Protein AF-A0A920GJN2-F1 (afdb_monomer)

Structure (mmCIF, N/CA/C/O backbone):
data_AF-A0A9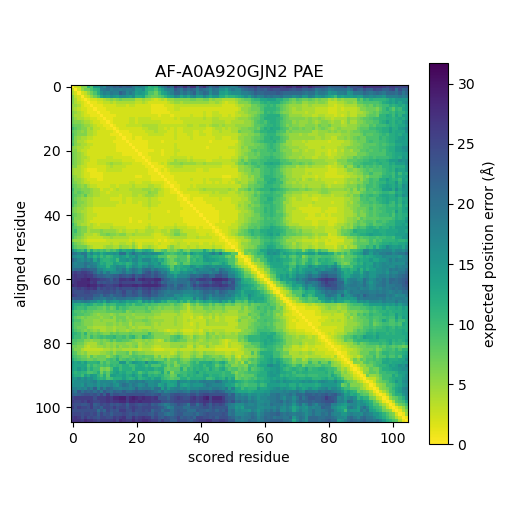20GJN2-F1
#
_entry.id   AF-A0A920GJN2-F1
#
loop_
_atom_site.group_PDB
_atom_site.id
_atom_site.type_symbol
_atom_site.label_atom_id
_atom_site.label_alt_id
_atom_site.label_comp_id
_atom_site.label_asym_id
_atom_site.label_entity_id
_atom_site.label_seq_id
_atom_site.pdbx_PDB_ins_code
_atom_site.Cartn_x
_atom_site.Cartn_y
_atom_site.Cartn_z
_atom_site.occupancy
_atom_site.B_iso_or_equiv
_atom_site.auth_seq_id
_atom_site.auth_comp_id
_atom_site.auth_asym_id
_atom_site.auth_atom_id
_atom_site.pdbx_PDB_model_num
ATOM 1 N N . MET A 1 1 ? -7.650 -14.915 13.366 1.00 55.44 1 MET A N 1
ATOM 2 C CA . MET A 1 1 ? -6.519 -13.969 13.487 1.00 55.44 1 MET A CA 1
ATOM 3 C C . MET A 1 1 ? -6.645 -13.343 14.862 1.00 55.44 1 MET A C 1
ATOM 5 O O . MET A 1 1 ? -7.757 -12.950 15.183 1.00 55.44 1 MET A O 1
ATOM 9 N N . GLY A 1 2 ? -5.599 -13.369 15.691 1.00 60.16 2 GLY A N 1
ATOM 10 C CA . GLY A 1 2 ? -5.637 -12.686 16.991 1.00 60.16 2 GLY A CA 1
ATOM 11 C C . GLY A 1 2 ? -5.668 -11.173 16.783 1.00 60.16 2 GLY A C 1
ATOM 12 O O . GLY A 1 2 ? -5.030 -10.694 15.845 1.00 60.16 2 GLY A O 1
ATOM 13 N N . ASP A 1 3 ? -6.415 -10.448 17.615 1.00 69.25 3 ASP A N 1
ATOM 14 C CA . ASP A 1 3 ? -6.665 -9.008 17.431 1.00 69.25 3 ASP A CA 1
ATOM 15 C C . ASP A 1 3 ? -5.386 -8.146 17.483 1.00 69.25 3 ASP A C 1
ATOM 17 O O . ASP A 1 3 ? -5.353 -7.061 16.900 1.00 69.25 3 ASP A O 1
ATOM 21 N N . ASP A 1 4 ? -4.305 -8.665 18.076 1.00 82.75 4 ASP A N 1
ATOM 22 C CA . ASP A 1 4 ? -3.041 -7.945 18.277 1.00 82.75 4 ASP A CA 1
ATOM 23 C C . ASP A 1 4 ? -1.988 -8.146 17.174 1.00 82.75 4 ASP A C 1
ATOM 25 O O . ASP A 1 4 ? -0.938 -7.502 17.198 1.00 82.75 4 ASP A O 1
ATOM 29 N N . ILE A 1 5 ? -2.220 -9.027 16.192 1.00 87.75 5 ILE A N 1
ATOM 30 C CA . ILE A 1 5 ? -1.215 -9.321 15.156 1.00 87.75 5 ILE A CA 1
ATOM 31 C C . ILE A 1 5 ? -1.557 -8.550 13.873 1.00 87.75 5 ILE A C 1
ATOM 33 O O . ILE A 1 5 ? -2.534 -8.894 13.199 1.00 87.75 5 ILE A O 1
ATOM 37 N N . PRO A 1 6 ? -0.767 -7.530 13.478 1.00 88.38 6 PRO A N 1
ATOM 38 C CA . PRO A 1 6 ? -1.045 -6.769 12.270 1.00 88.38 6 PRO A CA 1
ATOM 39 C C . PRO A 1 6 ? -0.808 -7.627 11.026 1.00 88.38 6 PRO A C 1
ATOM 41 O O . PRO A 1 6 ? 0.291 -8.119 10.778 1.00 88.38 6 PRO A O 1
ATOM 44 N N . VAL A 1 7 ? -1.853 -7.772 10.213 1.00 91.38 7 VAL A N 1
ATOM 45 C CA . VAL A 1 7 ? -1.797 -8.499 8.942 1.00 91.38 7 VAL A CA 1
ATOM 46 C C . VAL A 1 7 ? -1.708 -7.512 7.785 1.00 91.38 7 VAL A C 1
ATOM 48 O O . VAL A 1 7 ? -2.472 -6.544 7.725 1.00 91.38 7 VAL A O 1
ATOM 51 N N . ILE A 1 8 ? -0.786 -7.783 6.858 1.00 91.56 8 ILE A N 1
ATOM 52 C CA . ILE A 1 8 ? -0.622 -7.046 5.603 1.00 91.56 8 ILE A CA 1
ATOM 53 C C . ILE A 1 8 ? -1.071 -7.947 4.454 1.00 91.56 8 ILE A C 1
ATOM 55 O O . ILE A 1 8 ? -0.472 -8.999 4.232 1.00 91.56 8 ILE A O 1
ATOM 59 N N . LEU A 1 9 ? -2.093 -7.531 3.709 1.00 90.88 9 LEU A N 1
ATOM 60 C CA . LEU A 1 9 ? -2.542 -8.237 2.508 1.00 90.88 9 LEU A CA 1
ATOM 61 C C . LEU A 1 9 ? -1.849 -7.657 1.279 1.00 90.88 9 LEU A C 1
ATOM 63 O O . LEU A 1 9 ? -1.898 -6.452 1.061 1.00 90.88 9 LEU A O 1
ATOM 67 N N . PHE A 1 10 ? -1.222 -8.497 0.462 1.00 90.06 10 PHE A N 1
ATOM 68 C CA . PHE A 1 10 ? -0.614 -8.081 -0.801 1.00 90.06 10 PHE A CA 1
ATOM 69 C C . PHE A 1 10 ? -1.119 -8.967 -1.933 1.00 90.06 10 PHE A C 1
ATOM 71 O O . PHE A 1 10 ? -0.842 -10.164 -1.957 1.00 90.06 10 PHE A O 1
ATOM 78 N N . ALA A 1 11 ? -1.843 -8.362 -2.871 1.00 88.06 11 ALA A N 1
ATOM 79 C CA . ALA A 1 11 ? -2.363 -9.027 -4.055 1.00 88.06 11 ALA A CA 1
ATOM 80 C C . ALA A 1 11 ? -1.868 -8.279 -5.298 1.00 88.06 11 ALA A C 1
ATOM 82 O O . ALA A 1 11 ? -2.324 -7.180 -5.612 1.00 88.06 11 ALA A O 1
ATOM 83 N N . LYS A 1 12 ? -0.882 -8.863 -5.982 1.00 85.81 12 LYS A N 1
ATOM 84 C CA . LYS A 1 12 ? -0.249 -8.259 -7.157 1.00 85.81 12 LYS A CA 1
ATOM 85 C C . LYS A 1 12 ? -1.242 -8.153 -8.320 1.00 85.81 12 LYS A C 1
ATOM 87 O O . LYS A 1 12 ? -1.857 -9.143 -8.692 1.00 85.81 12 LYS A O 1
ATOM 92 N N . GLY A 1 13 ? -1.331 -6.977 -8.930 1.00 85.69 13 GLY A N 1
ATOM 93 C CA . GLY A 1 13 ? -2.216 -6.659 -10.050 1.00 85.69 13 GLY A CA 1
ATOM 94 C C . GLY A 1 13 ? -3.654 -6.339 -9.636 1.00 85.69 13 GLY A C 1
ATOM 95 O O . GLY A 1 13 ? -4.455 -5.972 -10.490 1.00 85.69 13 GLY A O 1
ATOM 96 N N . CYS A 1 14 ? -3.989 -6.424 -8.346 1.00 89.56 14 CYS A N 1
ATOM 97 C CA . CYS A 1 14 ? -5.361 -6.302 -7.848 1.00 89.56 14 CYS A CA 1
ATOM 98 C C . CYS A 1 14 ? -5.720 -4.874 -7.408 1.00 89.56 14 CYS A C 1
ATOM 100 O O . CYS A 1 14 ? -6.475 -4.686 -6.454 1.00 89.56 14 CYS A O 1
ATOM 102 N N . TRP A 1 15 ? -5.188 -3.849 -8.081 1.00 89.06 15 TRP A N 1
ATOM 103 C CA . TRP A 1 15 ? -5.430 -2.447 -7.716 1.00 89.06 15 TRP A CA 1
ATOM 104 C C . TRP A 1 15 ? -6.919 -2.068 -7.773 1.00 89.06 15 TRP A C 1
ATOM 106 O O . TRP A 1 15 ? -7.388 -1.281 -6.958 1.00 89.06 15 TRP A O 1
ATOM 116 N N . TYR A 1 16 ? -7.677 -2.671 -8.690 1.00 91.56 16 TYR A N 1
ATOM 117 C CA . TYR A 1 16 ? -9.118 -2.453 -8.848 1.00 91.56 16 TYR A CA 1
ATOM 118 C C . TYR A 1 16 ? -9.928 -2.927 -7.632 1.00 91.56 16 TYR A C 1
ATOM 120 O O . TYR A 1 16 ? -11.000 -2.396 -7.371 1.00 91.56 16 TYR A O 1
ATOM 128 N N . ALA A 1 17 ? -9.401 -3.887 -6.866 1.00 92.69 17 ALA A N 1
ATOM 129 C CA . ALA A 1 17 ? -10.038 -4.439 -5.675 1.00 92.69 17 ALA A CA 1
ATOM 130 C C . ALA A 1 17 ? -9.558 -3.765 -4.376 1.00 92.69 17 ALA A C 1
ATOM 132 O O . ALA A 1 17 ? -9.915 -4.212 -3.289 1.00 92.69 17 ALA A O 1
ATOM 133 N N . LEU A 1 18 ? -8.733 -2.707 -4.445 1.00 92.12 18 LEU A N 1
ATOM 134 C CA . LEU A 1 18 ? -8.208 -2.027 -3.248 1.00 92.12 18 LEU A CA 1
ATOM 135 C C . LEU A 1 18 ? -9.315 -1.499 -2.336 1.00 92.12 18 LEU A C 1
ATOM 137 O O . LEU A 1 18 ? -9.147 -1.522 -1.119 1.00 92.12 18 LEU A O 1
ATOM 141 N N . HIS A 1 19 ? -10.431 -1.062 -2.917 1.00 92.94 19 HIS A N 1
ATOM 142 C CA . HIS A 1 19 ? -11.592 -0.618 -2.158 1.00 92.94 19 HIS A CA 1
ATOM 143 C C . HIS A 1 19 ? -12.177 -1.751 -1.305 1.00 92.94 19 HIS A C 1
ATOM 145 O O . HIS A 1 19 ? -12.288 -1.615 -0.089 1.00 92.94 19 HIS A O 1
ATOM 151 N N . ASP A 1 20 ? -12.456 -2.898 -1.922 1.00 93.56 20 ASP A N 1
ATOM 152 C CA . ASP A 1 20 ? -13.042 -4.056 -1.239 1.00 93.56 20 ASP A CA 1
ATOM 153 C C . ASP A 1 20 ? -12.060 -4.666 -0.232 1.00 93.56 20 ASP A C 1
ATOM 155 O O . ASP A 1 20 ? -12.420 -5.005 0.896 1.00 93.56 20 ASP A O 1
ATOM 159 N N . MET A 1 21 ? -10.776 -4.745 -0.596 1.00 91.75 21 MET A N 1
ATOM 160 C CA . MET A 1 21 ? -9.723 -5.224 0.300 1.00 91.75 21 MET A CA 1
ATOM 161 C C . MET A 1 21 ? -9.567 -4.328 1.535 1.00 91.75 21 MET A C 1
ATOM 163 O O . MET A 1 21 ? -9.276 -4.842 2.619 1.00 91.75 21 MET A O 1
ATOM 167 N N . ALA A 1 22 ? -9.785 -3.015 1.411 1.00 91.69 22 ALA A N 1
ATOM 168 C CA . ALA A 1 22 ? -9.703 -2.082 2.536 1.00 91.69 22 ALA A CA 1
ATOM 169 C C . ALA A 1 22 ? -10.827 -2.272 3.565 1.00 91.69 22 ALA A C 1
ATOM 171 O O . ALA A 1 22 ? -10.657 -1.877 4.716 1.00 91.69 22 ALA A O 1
ATOM 172 N N . GLN A 1 23 ? -11.938 -2.907 3.184 1.00 91.56 23 GLN A N 1
ATOM 173 C CA . GLN A 1 23 ? -13.037 -3.246 4.095 1.00 91.56 23 GLN A CA 1
ATOM 174 C C . GLN A 1 23 ? -12.771 -4.529 4.904 1.00 91.56 23 GLN A C 1
ATOM 176 O O . GLN A 1 23 ? -13.525 -4.864 5.818 1.00 91.56 23 GLN A O 1
ATOM 181 N N . SER A 1 24 ? -11.708 -5.271 4.581 1.00 90.38 24 SER A N 1
ATOM 182 C CA . SER A 1 24 ? -11.331 -6.480 5.312 1.00 90.38 24 SER A CA 1
ATOM 183 C C . SER A 1 24 ? -10.677 -6.163 6.668 1.00 90.38 24 SER A C 1
ATOM 185 O O . SER A 1 24 ? -10.319 -5.028 6.969 1.00 90.38 24 SER A O 1
ATOM 187 N N . LYS A 1 25 ? -10.466 -7.188 7.505 1.00 89.19 25 LYS A N 1
ATOM 188 C CA . LYS A 1 25 ? -9.876 -7.045 8.855 1.00 89.19 25 LYS A CA 1
ATOM 189 C C . LYS A 1 25 ? -8.354 -6.817 8.866 1.00 89.19 25 LYS A C 1
ATOM 191 O O . LYS A 1 25 ? -7.715 -6.982 9.905 1.00 89.19 25 LYS A O 1
ATOM 196 N N . VAL A 1 26 ? -7.750 -6.490 7.726 1.00 91.25 26 VAL A N 1
ATOM 197 C CA . VAL A 1 26 ? -6.298 -6.292 7.616 1.00 91.25 26 VAL A CA 1
ATOM 198 C C . VAL A 1 26 ? -5.889 -4.901 8.084 1.00 91.25 26 VAL A C 1
ATOM 200 O O . VAL A 1 26 ? -6.679 -3.961 8.062 1.00 91.25 26 VAL A O 1
ATOM 203 N N . LYS A 1 27 ? -4.642 -4.768 8.540 1.00 91.19 27 LYS A N 1
ATOM 204 C CA . LYS A 1 27 ? -4.103 -3.499 9.056 1.00 91.19 27 LYS A CA 1
ATOM 205 C C . LYS A 1 27 ? -3.343 -2.706 7.994 1.00 91.19 27 LYS A C 1
ATOM 207 O O . LYS A 1 27 ? -3.140 -1.505 8.166 1.00 91.19 27 LYS A O 1
ATOM 212 N N . ALA A 1 28 ? -2.916 -3.363 6.915 1.00 91.81 28 ALA A N 1
ATOM 213 C CA . ALA A 1 28 ? -2.306 -2.700 5.773 1.00 91.81 28 ALA A CA 1
ATOM 214 C C . ALA A 1 28 ? -2.535 -3.462 4.462 1.00 91.81 28 ALA A C 1
ATOM 216 O O . ALA A 1 28 ? -2.716 -4.683 4.451 1.00 91.81 28 ALA A O 1
ATOM 217 N N . LEU A 1 29 ? -2.445 -2.731 3.353 1.00 92.31 29 LEU A N 1
ATOM 218 C CA . LEU A 1 29 ? -2.494 -3.262 1.996 1.00 92.31 29 LEU A CA 1
ATOM 219 C C . LEU A 1 29 ? -1.171 -3.007 1.283 1.00 92.31 29 LEU A C 1
ATOM 221 O O . LEU A 1 29 ? -0.666 -1.887 1.259 1.00 92.31 29 LEU A O 1
ATOM 225 N N . GLY A 1 30 ? -0.603 -4.046 0.687 1.00 90.38 30 GLY A N 1
ATOM 226 C CA . GLY A 1 30 ? 0.489 -3.919 -0.261 1.00 90.38 30 GLY A CA 1
ATOM 227 C C . GLY A 1 30 ? -0.042 -3.511 -1.630 1.00 90.38 30 GLY A C 1
ATOM 228 O O . GLY A 1 30 ? -1.027 -4.069 -2.111 1.00 90.38 30 GLY A O 1
ATOM 229 N N . VAL A 1 31 ? 0.645 -2.575 -2.269 1.00 87.62 31 VAL A N 1
ATOM 230 C CA . VAL A 1 31 ? 0.311 -2.047 -3.588 1.00 87.62 31 VAL A CA 1
ATOM 231 C C . VAL A 1 31 ? 1.499 -2.307 -4.508 1.00 87.62 31 VAL A C 1
ATOM 233 O O . VAL A 1 31 ? 2.648 -2.090 -4.121 1.00 87.62 31 VAL A O 1
ATOM 236 N N . ASP A 1 32 ? 1.240 -2.785 -5.724 1.00 84.88 32 ASP A N 1
ATOM 237 C CA . ASP A 1 32 ? 2.259 -2.941 -6.765 1.00 84.88 32 ASP A CA 1
ATOM 238 C C . ASP A 1 32 ? 2.261 -1.769 -7.764 1.00 84.88 32 ASP A C 1
ATOM 240 O O . ASP A 1 32 ? 1.313 -0.994 -7.858 1.00 84.88 32 ASP A O 1
ATOM 244 N N . TRP A 1 33 ? 3.343 -1.657 -8.535 1.00 80.00 33 TRP A N 1
ATOM 245 C CA . TRP A 1 33 ? 3.691 -0.473 -9.325 1.00 80.00 33 TRP A CA 1
ATOM 246 C C . TRP A 1 33 ? 2.705 -0.112 -10.437 1.00 80.00 33 TRP A C 1
ATOM 248 O O . TRP A 1 33 ? 2.862 0.930 -11.068 1.00 80.00 33 TRP A O 1
ATOM 258 N N . THR A 1 34 ? 1.715 -0.961 -10.706 1.00 83.69 34 THR A N 1
ATOM 259 C CA . THR A 1 34 ? 0.625 -0.648 -11.635 1.00 83.69 34 THR A CA 1
ATOM 260 C C . THR A 1 34 ? -0.351 0.393 -11.075 1.00 83.69 34 THR A C 1
ATOM 262 O O . THR A 1 34 ? -1.128 0.966 -11.835 1.00 83.69 34 THR A O 1
ATOM 265 N N . CYS A 1 35 ? -0.290 0.693 -9.773 1.00 84.56 35 CYS A N 1
ATOM 266 C CA . CYS A 1 35 ? -1.096 1.717 -9.116 1.00 84.56 35 CYS A CA 1
ATOM 267 C C . CYS A 1 35 ? -0.203 2.830 -8.551 1.00 84.56 35 CYS A C 1
ATOM 269 O O . CYS A 1 35 ? 0.844 2.565 -7.969 1.00 84.56 35 CYS A O 1
ATOM 271 N N . THR A 1 36 ? -0.601 4.096 -8.688 1.00 85.69 36 THR A N 1
ATOM 272 C CA . THR A 1 36 ? 0.117 5.197 -8.028 1.00 85.69 36 THR A CA 1
ATOM 273 C C . THR A 1 36 ? -0.232 5.246 -6.541 1.00 85.69 36 THR A C 1
ATOM 275 O O . THR A 1 36 ? -1.335 4.876 -6.136 1.00 85.69 36 THR A O 1
ATOM 278 N N . ALA A 1 37 ? 0.677 5.769 -5.716 1.00 85.12 37 ALA A N 1
ATOM 279 C CA . ALA A 1 37 ? 0.441 5.955 -4.283 1.00 85.12 37 ALA A CA 1
ATOM 280 C C . ALA A 1 37 ? -0.809 6.811 -4.002 1.00 85.12 37 ALA A C 1
ATOM 282 O O . ALA A 1 37 ? -1.619 6.485 -3.132 1.00 85.12 37 ALA A O 1
ATOM 283 N N . ARG A 1 38 ? -1.021 7.856 -4.814 1.00 87.88 38 ARG A N 1
ATOM 284 C CA . ARG A 1 38 ? -2.221 8.700 -4.765 1.00 87.88 38 ARG A CA 1
ATOM 285 C C . ARG A 1 38 ? -3.496 7.908 -5.061 1.00 87.88 38 ARG A C 1
ATOM 287 O O . ARG A 1 38 ? -4.475 8.049 -4.333 1.00 87.88 38 ARG A O 1
ATOM 294 N N . ASN A 1 39 ? -3.494 7.073 -6.102 1.00 89.25 39 ASN A N 1
ATOM 295 C CA . ASN A 1 39 ? -4.664 6.264 -6.450 1.00 89.25 39 ASN A CA 1
ATOM 296 C C . ASN A 1 39 ? -4.947 5.213 -5.375 1.00 89.25 39 ASN A C 1
ATOM 298 O O . A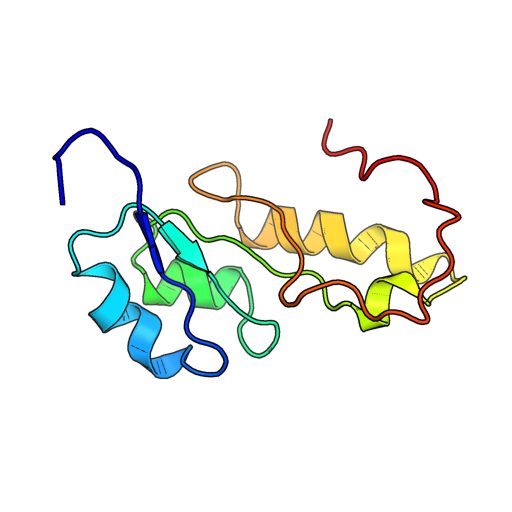SN A 1 39 ? -6.101 5.029 -5.004 1.00 89.25 39 ASN A O 1
ATOM 302 N N . ALA A 1 40 ? -3.915 4.581 -4.815 1.00 89.06 40 ALA A N 1
ATOM 303 C CA . ALA A 1 40 ? -4.082 3.655 -3.701 1.00 89.06 40 ALA A CA 1
ATOM 304 C C . ALA A 1 40 ? -4.701 4.341 -2.475 1.00 89.06 40 ALA A C 1
ATOM 306 O O . ALA A 1 40 ? -5.626 3.807 -1.862 1.00 89.06 40 ALA A O 1
ATOM 307 N N . ARG A 1 41 ? -4.257 5.560 -2.151 1.00 89.44 41 ARG A N 1
ATOM 308 C CA . ARG A 1 41 ? -4.852 6.364 -1.077 1.00 89.44 41 ARG A CA 1
ATOM 309 C C . ARG A 1 41 ? -6.324 6.674 -1.350 1.00 89.44 41 ARG A C 1
ATOM 311 O O . ARG A 1 41 ? -7.147 6.538 -0.449 1.00 89.44 41 ARG A O 1
ATOM 318 N N . TYR A 1 42 ? -6.646 7.061 -2.582 1.00 91.38 42 TYR A N 1
ATOM 319 C CA . TYR A 1 42 ? -8.014 7.356 -3.000 1.00 91.38 42 TYR A CA 1
ATOM 320 C C . TYR A 1 42 ? -8.922 6.121 -2.894 1.00 91.38 42 TYR A C 1
ATOM 322 O O . TYR A 1 42 ? -9.958 6.174 -2.236 1.00 91.38 42 TYR A O 1
ATOM 330 N N . LEU A 1 43 ? -8.501 4.988 -3.463 1.00 91.44 43 LEU A N 1
ATOM 331 C CA . LEU A 1 43 ? -9.282 3.746 -3.497 1.00 91.44 43 LEU A CA 1
ATOM 332 C C . LEU A 1 43 ? -9.517 3.151 -2.102 1.00 91.44 43 LEU A C 1
ATOM 334 O O . LEU A 1 43 ? -10.556 2.544 -1.858 1.00 91.44 43 LEU A O 1
ATOM 338 N N . THR A 1 44 ? -8.580 3.363 -1.176 1.00 90.31 44 THR A N 1
ATOM 339 C CA . THR A 1 44 ? -8.681 2.890 0.213 1.00 90.31 44 THR A CA 1
ATOM 340 C C . THR A 1 44 ? -9.361 3.885 1.163 1.00 90.31 44 THR A C 1
ATOM 342 O O . THR A 1 44 ? -9.409 3.646 2.371 1.00 90.31 44 THR A O 1
ATOM 345 N N . GLY A 1 45 ? -9.859 5.022 0.660 1.00 88.12 45 GLY A N 1
ATOM 346 C CA . GLY A 1 45 ? -10.521 6.046 1.480 1.00 88.12 45 GLY A CA 1
ATOM 347 C C . GLY A 1 45 ? -9.590 6.772 2.458 1.00 88.12 45 GLY A C 1
ATOM 348 O O . GLY A 1 45 ? -10.046 7.412 3.402 1.00 88.12 45 GLY A O 1
ATOM 349 N N . GLY A 1 46 ? -8.275 6.665 2.272 1.00 85.25 46 GLY A N 1
ATOM 350 C CA . GLY A 1 46 ? -7.275 7.400 3.044 1.00 85.25 46 GLY A CA 1
ATOM 351 C C . GLY A 1 46 ? -6.943 6.869 4.443 1.00 85.25 46 GLY A C 1
ATOM 352 O O . GLY A 1 46 ? -5.923 7.263 5.007 1.00 85.25 46 GLY A O 1
ATOM 353 N N . GLN A 1 47 ? -7.752 5.961 4.988 1.00 84.56 47 GLN A N 1
ATOM 354 C CA . GLN A 1 47 ? -7.610 5.460 6.362 1.00 84.56 47 GLN A CA 1
ATOM 355 C C . GLN A 1 47 ? -6.738 4.198 6.464 1.00 84.56 47 GLN A C 1
ATOM 357 O O . GLN A 1 47 ? -6.188 3.907 7.522 1.00 84.56 47 GLN A O 1
ATOM 362 N N . MET A 1 48 ? -6.581 3.452 5.366 1.00 89.38 48 MET A N 1
ATOM 363 C CA . MET A 1 48 ? -5.792 2.220 5.343 1.00 89.38 48 MET A CA 1
ATOM 364 C C . MET A 1 48 ? -4.295 2.505 5.173 1.00 89.38 48 MET A C 1
ATOM 366 O O . MET A 1 48 ? -3.889 3.333 4.348 1.00 89.38 48 MET A O 1
ATOM 370 N N . THR A 1 49 ? -3.457 1.765 5.904 1.00 89.38 49 THR A N 1
ATOM 371 C CA . THR A 1 49 ? -2.004 1.810 5.701 1.00 89.38 49 THR A CA 1
ATOM 372 C C . THR A 1 49 ? -1.641 1.139 4.382 1.00 89.38 49 THR A C 1
ATOM 374 O O . THR A 1 49 ? -1.964 -0.026 4.166 1.00 89.38 49 THR A O 1
ATOM 377 N N . CYS A 1 50 ? -0.948 1.855 3.498 1.00 84.25 50 CYS A N 1
ATOM 378 C CA . CYS A 1 50 ? -0.515 1.324 2.204 1.00 84.25 50 CYS A CA 1
ATOM 379 C C . CYS A 1 50 ? 0.997 1.052 2.195 1.00 84.25 50 CYS A C 1
ATOM 381 O O . CYS A 1 50 ? 1.787 1.874 2.659 1.00 84.25 50 CYS A O 1
ATOM 383 N N . LYS A 1 51 ? 1.413 -0.093 1.651 1.00 82.38 51 LYS A N 1
ATOM 384 C CA . LYS A 1 51 ? 2.813 -0.521 1.525 1.00 82.38 51 LYS A CA 1
ATOM 385 C C . LYS A 1 51 ? 3.217 -0.589 0.047 1.00 82.38 51 LYS A C 1
ATOM 387 O O . LYS A 1 51 ? 2.589 -1.323 -0.705 1.00 82.38 51 LYS A O 1
ATOM 392 N N . GLY A 1 52 ? 4.273 0.114 -0.361 1.00 67.50 52 GLY A N 1
ATOM 393 C CA . GLY A 1 52 ? 4.745 0.220 -1.761 1.00 67.50 52 GLY A CA 1
ATOM 394 C C . GLY A 1 52 ? 5.043 1.688 -2.135 1.00 67.50 52 GLY A C 1
ATOM 395 O O . GLY A 1 52 ? 4.968 2.520 -1.247 1.00 67.50 52 GLY A O 1
ATOM 396 N N . ILE A 1 53 ? 5.435 2.089 -3.356 1.00 63.06 53 ILE A N 1
ATOM 397 C CA . ILE A 1 53 ? 5.890 1.254 -4.472 1.00 63.06 53 ILE A CA 1
ATOM 398 C C . ILE A 1 53 ? 7.043 1.883 -5.263 1.00 63.06 53 ILE A C 1
ATOM 400 O O . ILE A 1 53 ? 6.860 2.727 -6.138 1.00 63.06 53 ILE A O 1
ATOM 404 N N . LEU A 1 54 ? 8.245 1.385 -4.992 1.00 59.19 54 LEU A N 1
ATOM 405 C CA . LEU A 1 54 ? 9.402 1.516 -5.877 1.00 59.19 54 LEU A CA 1
ATOM 406 C C . LEU A 1 54 ? 9.516 0.245 -6.729 1.00 59.19 54 LEU A C 1
ATOM 408 O O . LEU A 1 54 ? 9.347 -0.869 -6.214 1.00 59.19 54 LEU A O 1
ATOM 412 N N . THR A 1 55 ? 9.767 0.381 -8.035 1.00 59.91 55 THR A N 1
ATOM 413 C CA . THR A 1 55 ? 9.957 -0.799 -8.890 1.00 59.91 55 THR A CA 1
ATOM 414 C C . THR A 1 55 ? 11.362 -1.372 -8.684 1.00 59.91 55 THR A C 1
ATOM 416 O O . THR A 1 55 ? 12.317 -0.611 -8.542 1.00 59.91 55 THR A O 1
ATOM 419 N N . PRO A 1 56 ? 11.553 -2.702 -8.716 1.00 54.12 56 PRO A N 1
ATOM 420 C CA . PRO A 1 56 ? 12.895 -3.290 -8.663 1.00 54.12 56 PRO A CA 1
ATOM 421 C C . PRO A 1 56 ? 13.781 -2.887 -9.848 1.00 54.12 56 PRO A C 1
ATOM 423 O O . PRO A 1 56 ? 14.996 -2.956 -9.762 1.00 54.12 56 PRO A O 1
ATOM 426 N N . GLN A 1 57 ? 13.185 -2.466 -10.967 1.00 53.25 57 GLN A N 1
ATOM 427 C CA . GLN A 1 57 ? 13.920 -1.953 -12.126 1.00 53.25 57 GLN A CA 1
ATOM 428 C C . GLN A 1 57 ? 14.447 -0.525 -11.897 1.00 53.25 57 GLN A C 1
ATOM 430 O O . GLN A 1 57 ? 15.337 -0.072 -12.612 1.00 53.25 57 GLN A O 1
ATOM 435 N N . ASP A 1 58 ? 13.954 0.183 -10.874 1.00 54.12 58 ASP A N 1
ATOM 436 C CA . ASP A 1 58 ? 14.461 1.509 -10.513 1.00 54.12 58 ASP A CA 1
ATOM 437 C C . ASP A 1 58 ? 15.803 1.449 -9.775 1.00 54.12 58 ASP A C 1
ATOM 439 O O . ASP A 1 58 ? 16.556 2.426 -9.804 1.00 54.12 58 ASP A O 1
ATOM 443 N N . SER A 1 59 ? 16.151 0.311 -9.161 1.00 52.09 59 SER A N 1
ATOM 444 C CA . SER A 1 59 ? 17.437 0.155 -8.471 1.00 52.09 59 SER A CA 1
ATOM 445 C C . SER A 1 59 ? 18.627 0.008 -9.425 1.00 52.09 59 SER A C 1
ATOM 447 O O . SER A 1 59 ? 19.763 0.151 -8.986 1.00 52.09 59 SER A O 1
ATOM 449 N N . SER A 1 60 ? 18.400 -0.250 -10.720 1.00 44.91 60 SER A N 1
ATOM 450 C CA . SER A 1 60 ? 19.468 -0.387 -11.725 1.00 44.91 60 SER A CA 1
ATOM 451 C C . SER A 1 60 ? 19.828 0.913 -12.454 1.00 44.91 60 SER A C 1
ATOM 453 O O . SER A 1 60 ? 20.649 0.896 -13.369 1.00 44.91 60 SER A O 1
ATOM 455 N N . VAL A 1 61 ? 19.247 2.058 -12.088 1.00 42.22 61 VAL A N 1
ATOM 456 C CA . VAL A 1 61 ? 19.461 3.300 -12.841 1.00 42.22 61 VAL A CA 1
ATOM 457 C C . VAL A 1 61 ? 20.580 4.135 -12.212 1.00 42.22 61 VAL A C 1
ATOM 459 O O . VAL A 1 61 ? 20.347 4.935 -11.307 1.00 42.22 61 VAL A O 1
ATOM 462 N N . GLN A 1 62 ? 21.795 3.992 -12.753 1.00 41.69 62 GLN A N 1
ATOM 463 C CA . GLN A 1 62 ? 22.979 4.839 -12.516 1.00 41.69 62 GLN A CA 1
ATOM 464 C C . GLN A 1 62 ? 22.803 6.310 -12.977 1.00 41.69 62 GLN A C 1
ATOM 466 O O . GLN A 1 62 ? 23.730 6.912 -13.510 1.00 41.69 62 GLN A O 1
ATOM 471 N N . LEU A 1 63 ? 21.631 6.934 -12.814 1.00 40.06 63 LEU A N 1
ATOM 472 C CA . LEU A 1 63 ? 21.393 8.300 -13.299 1.00 40.06 63 LEU A CA 1
ATOM 473 C C . LEU A 1 63 ? 20.920 9.244 -12.186 1.00 40.06 63 LEU A C 1
ATOM 475 O O . LEU A 1 63 ? 20.095 8.854 -11.355 1.00 40.06 63 LEU A O 1
ATOM 479 N N . 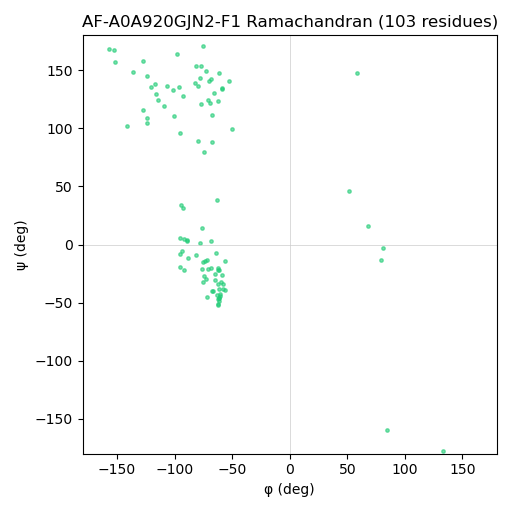PRO A 1 64 ? 21.324 10.531 -12.226 1.00 47.34 64 PRO A N 1
ATOM 480 C CA . PRO A 1 64 ? 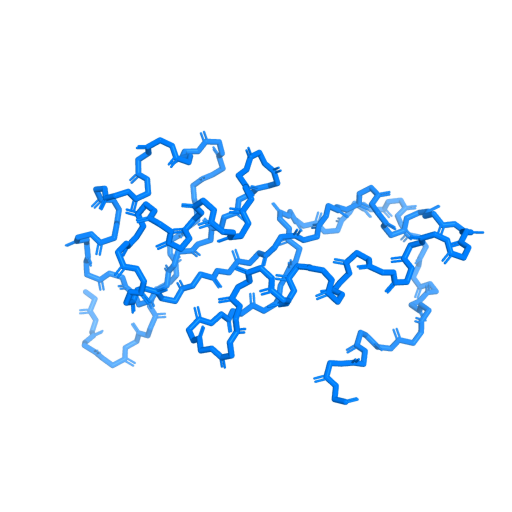20.839 11.569 -11.308 1.00 47.34 64 PRO A CA 1
ATOM 481 C C . PRO A 1 64 ? 19.305 11.738 -11.307 1.00 47.34 64 PRO A C 1
ATOM 483 O O . PRO A 1 64 ? 18.761 12.318 -10.375 1.00 47.34 64 PRO A O 1
ATOM 486 N N . LYS A 1 65 ? 18.595 11.172 -12.298 1.00 48.06 65 LYS A N 1
ATOM 487 C CA . LYS A 1 65 ? 17.124 11.140 -12.401 1.00 48.06 65 LYS A CA 1
ATOM 488 C C . LYS A 1 65 ? 16.429 10.208 -11.391 1.00 48.06 65 LYS A C 1
A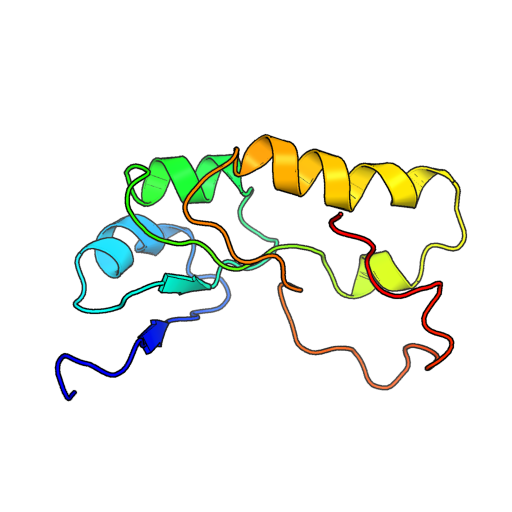TOM 490 O O . LYS A 1 65 ? 15.244 10.393 -11.133 1.00 48.06 65 LYS A O 1
ATOM 495 N N . SER A 1 66 ? 17.127 9.217 -10.823 1.00 51.72 66 SER A N 1
ATOM 496 C CA . SER A 1 66 ? 16.532 8.236 -9.892 1.00 51.72 66 SER A CA 1
ATOM 497 C C . SER A 1 66 ? 16.251 8.819 -8.495 1.00 51.72 66 SER A C 1
ATOM 499 O O . SER A 1 66 ? 15.291 8.421 -7.836 1.00 51.72 66 SER A O 1
ATOM 501 N N . LYS A 1 67 ? 17.014 9.840 -8.070 1.00 54.44 67 LYS A N 1
ATOM 502 C CA . LYS A 1 67 ? 16.912 10.437 -6.724 1.00 54.44 67 LYS A CA 1
ATOM 503 C C . LYS A 1 67 ? 15.527 11.003 -6.389 1.00 54.44 67 LYS A C 1
ATOM 505 O O . LYS A 1 67 ? 15.160 11.024 -5.224 1.00 54.44 67 LYS A O 1
ATOM 510 N N . ASN A 1 68 ? 14.749 11.406 -7.393 1.00 64.19 68 ASN A N 1
ATOM 511 C CA . ASN A 1 68 ? 13.451 12.050 -7.180 1.00 64.19 68 ASN A CA 1
ATOM 512 C C . ASN A 1 68 ? 12.287 11.053 -7.063 1.00 64.19 68 ASN A C 1
ATOM 514 O O . ASN A 1 68 ? 11.186 11.451 -6.695 1.00 64.19 68 ASN A O 1
ATOM 518 N N . LYS A 1 69 ? 12.488 9.765 -7.383 1.00 67.31 69 LYS A N 1
ATOM 519 C CA . LYS A 1 69 ? 11.401 8.770 -7.374 1.00 67.31 69 LYS A CA 1
ATOM 520 C C . LYS A 1 69 ? 10.935 8.389 -5.961 1.00 67.31 69 LYS A C 1
ATOM 522 O O . LYS A 1 69 ? 9.722 8.380 -5.754 1.00 67.31 69 LYS A O 1
ATOM 527 N N . PRO A 1 70 ? 11.827 8.129 -4.981 1.00 70.25 70 PRO A N 1
ATOM 528 C CA . PRO A 1 70 ? 11.409 7.866 -3.604 1.00 70.25 70 PRO A CA 1
ATOM 529 C C . PRO A 1 70 ? 10.703 9.074 -2.986 1.00 70.25 70 PRO A C 1
ATOM 531 O O . PRO A 1 70 ? 9.650 8.916 -2.379 1.00 70.25 70 PRO A O 1
ATOM 534 N N . THR A 1 71 ? 11.235 10.281 -3.202 1.00 74.56 71 THR A N 1
ATOM 535 C CA . THR A 1 71 ? 10.641 11.527 -2.702 1.00 74.56 71 THR A CA 1
ATOM 536 C C . THR A 1 71 ? 9.249 11.754 -3.284 1.00 74.56 71 THR A C 1
ATOM 538 O O . THR A 1 71 ? 8.305 11.941 -2.529 1.00 74.56 71 THR A O 1
ATOM 541 N N . ASN A 1 72 ? 9.084 11.619 -4.605 1.00 77.81 72 ASN A N 1
ATOM 542 C CA . ASN A 1 72 ? 7.779 11.749 -5.260 1.00 77.81 72 ASN A CA 1
ATOM 543 C C . ASN A 1 72 ? 6.778 10.687 -4.763 1.00 77.81 72 ASN A C 1
ATOM 545 O O . ASN A 1 72 ? 5.604 10.976 -4.559 1.00 77.81 72 ASN A O 1
ATOM 549 N N . MET A 1 73 ? 7.229 9.453 -4.517 1.00 77.00 73 MET A N 1
ATOM 550 C CA . MET A 1 73 ? 6.378 8.416 -3.929 1.00 77.00 73 MET A CA 1
ATOM 551 C C . MET A 1 73 ? 5.897 8.811 -2.525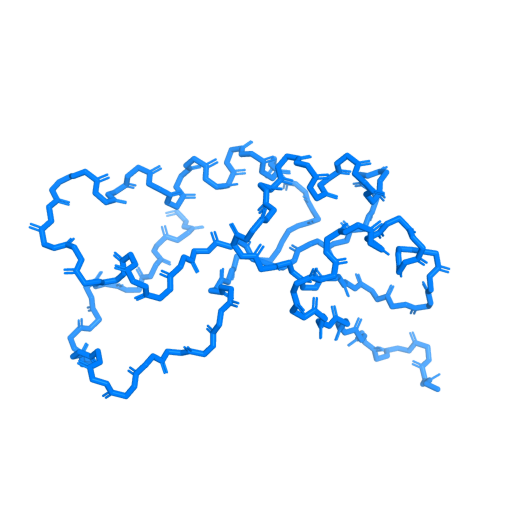 1.00 77.00 73 MET A C 1
ATOM 553 O O . MET A 1 73 ? 4.705 8.698 -2.242 1.00 77.00 73 MET A O 1
ATOM 557 N N . ILE A 1 74 ? 6.801 9.287 -1.663 1.00 80.31 74 ILE A N 1
ATOM 558 C CA . ILE A 1 74 ? 6.466 9.743 -0.305 1.00 80.31 74 ILE A CA 1
ATOM 559 C C . ILE A 1 74 ? 5.493 10.928 -0.367 1.00 80.31 74 ILE A C 1
ATOM 561 O O . ILE A 1 74 ? 4.460 10.903 0.298 1.00 80.31 74 ILE A O 1
ATOM 565 N N . GLU A 1 75 ? 5.750 11.915 -1.227 1.00 83.56 75 GLU A N 1
ATOM 566 C CA . GLU A 1 75 ? 4.849 13.054 -1.451 1.00 83.56 75 GLU A CA 1
ATOM 567 C C . GLU A 1 75 ? 3.451 12.609 -1.904 1.00 83.56 75 GLU A C 1
ATOM 569 O O . GLU A 1 75 ? 2.445 13.167 -1.467 1.00 83.56 75 GLU A O 1
ATOM 574 N N . GLN A 1 76 ? 3.361 11.576 -2.746 1.00 81.81 76 GLN A N 1
ATOM 575 C CA . GLN A 1 76 ? 2.080 11.034 -3.198 1.00 81.81 76 GLN A CA 1
ATOM 576 C C . GLN A 1 76 ? 1.335 10.234 -2.123 1.00 81.81 76 GLN A C 1
ATOM 578 O O . GLN A 1 76 ? 0.102 10.200 -2.158 1.00 81.81 76 GLN A O 1
ATOM 583 N N . PHE A 1 77 ? 2.040 9.590 -1.186 1.00 81.12 77 PHE A N 1
ATOM 584 C CA . PHE A 1 77 ? 1.405 8.959 -0.024 1.00 81.12 77 PHE A CA 1
ATOM 585 C C . PHE A 1 77 ? 0.957 9.977 1.024 1.00 81.12 77 PHE A C 1
ATOM 587 O O . PHE A 1 77 ? -0.046 9.728 1.703 1.00 81.12 77 PHE A O 1
ATOM 594 N N . GLY A 1 78 ? 1.678 11.090 1.157 1.00 81.69 78 GLY A N 1
ATOM 595 C CA . GLY A 1 78 ? 1.520 12.052 2.243 1.00 81.69 78 GLY A CA 1
ATOM 596 C C . GLY A 1 78 ? 2.300 11.645 3.498 1.00 81.69 78 GLY A C 1
ATOM 597 O O . GLY A 1 78 ? 3.244 10.862 3.444 1.00 81.69 78 GLY A O 1
ATOM 598 N N . THR A 1 79 ? 1.910 12.184 4.654 1.00 81.25 79 THR A N 1
ATOM 599 C CA . THR A 1 79 ? 2.664 12.048 5.916 1.00 81.25 79 THR A CA 1
ATOM 600 C C . THR A 1 79 ? 2.194 10.910 6.822 1.00 81.25 79 THR A C 1
ATOM 602 O O . THR A 1 79 ? 2.847 10.622 7.821 1.00 81.25 79 THR A O 1
ATOM 605 N N . THR A 1 80 ? 1.077 10.251 6.504 1.00 82.50 80 THR A N 1
ATOM 606 C CA . THR A 1 80 ? 0.429 9.266 7.384 1.00 82.50 80 THR A CA 1
ATOM 607 C C . THR A 1 80 ? 0.176 7.940 6.674 1.00 82.50 80 THR A C 1
ATOM 609 O O . THR A 1 80 ? 0.098 7.876 5.448 1.00 82.50 80 THR A O 1
ATOM 612 N N . ASN A 1 81 ? 0.023 6.860 7.446 1.00 84.94 81 ASN A N 1
ATOM 613 C CA . ASN A 1 81 ? -0.498 5.573 6.972 1.00 84.94 81 ASN A CA 1
ATOM 614 C C . ASN A 1 81 ? 0.213 5.037 5.710 1.00 84.94 81 ASN A C 1
ATOM 616 O O . ASN A 1 81 ? -0.449 4.635 4.745 1.00 84.94 81 ASN A O 1
ATOM 620 N N . TYR A 1 82 ? 1.550 5.068 5.681 1.00 86.75 82 TYR A N 1
ATOM 621 C CA . TYR A 1 82 ? 2.343 4.458 4.612 1.00 86.75 82 TYR A CA 1
ATOM 622 C C . TYR A 1 82 ? 3.541 3.677 5.160 1.00 86.75 82 TYR A C 1
ATOM 624 O O . TYR A 1 82 ? 4.115 4.023 6.189 1.00 86.75 82 TYR A O 1
ATOM 632 N N . ILE A 1 83 ? 3.919 2.616 4.449 1.00 84.75 83 ILE A N 1
ATOM 633 C CA . ILE A 1 83 ? 5.134 1.836 4.694 1.00 84.75 83 ILE A CA 1
ATOM 634 C C . ILE A 1 83 ? 5.932 1.836 3.390 1.00 84.75 83 ILE A C 1
ATOM 636 O O . ILE A 1 83 ? 5.540 1.190 2.414 1.00 84.75 83 ILE A O 1
ATOM 640 N N . ALA A 1 84 ? 7.056 2.552 3.362 1.00 79.44 84 ALA A N 1
ATOM 641 C CA . ALA A 1 84 ? 7.925 2.574 2.191 1.00 79.44 84 ALA A CA 1
ATOM 642 C C . ALA A 1 84 ? 8.479 1.167 1.914 1.00 79.44 84 ALA A C 1
ATOM 644 O O . ALA A 1 84 ? 9.081 0.530 2.781 1.00 79.44 84 ALA A O 1
ATOM 645 N N . ASN A 1 85 ? 8.246 0.658 0.705 1.00 77.94 85 ASN A N 1
ATOM 646 C CA . ASN A 1 85 ? 8.761 -0.638 0.278 1.00 77.94 85 ASN A CA 1
ATOM 647 C C . ASN A 1 85 ? 8.844 -0.733 -1.252 1.00 77.94 85 ASN A C 1
ATOM 649 O O . ASN A 1 85 ? 8.280 0.085 -1.985 1.00 77.94 85 ASN A O 1
ATOM 653 N N . LEU A 1 86 ? 9.521 -1.772 -1.728 1.00 71.19 86 LEU A N 1
ATOM 654 C CA . LEU A 1 86 ? 9.476 -2.191 -3.120 1.00 71.19 86 LEU A CA 1
ATOM 655 C C . LEU A 1 86 ? 8.126 -2.857 -3.428 1.00 71.19 86 LEU A C 1
ATOM 657 O O . LEU A 1 86 ? 7.534 -3.520 -2.576 1.00 71.19 86 LEU A O 1
ATOM 661 N N . GLY A 1 87 ? 7.660 -2.728 -4.671 1.00 58.53 87 GLY A N 1
ATOM 662 C CA . GLY A 1 87 ? 6.461 -3.429 -5.162 1.00 58.53 87 GLY A CA 1
ATOM 663 C C . GLY A 1 87 ? 6.674 -4.901 -5.526 1.00 58.53 87 GLY A C 1
ATOM 664 O O . GLY A 1 87 ? 5.754 -5.545 -6.027 1.00 58.53 87 GLY A O 1
ATOM 665 N N . HIS A 1 88 ? 7.895 -5.414 -5.345 1.00 66.81 88 HIS A N 1
ATOM 666 C CA . HIS A 1 88 ? 8.296 -6.808 -5.549 1.00 66.81 88 HIS A CA 1
ATOM 667 C C . HIS A 1 88 ? 9.480 -7.159 -4.640 1.00 66.81 88 HIS A C 1
ATOM 669 O O . HIS A 1 88 ? 10.176 -6.269 -4.154 1.00 66.81 88 HIS A O 1
ATOM 675 N N . GLY A 1 89 ? 9.790 -8.453 -4.527 1.00 63.12 89 GLY A N 1
ATOM 676 C CA . GLY A 1 89 ? 11.111 -8.898 -4.084 1.00 63.12 89 GLY A CA 1
ATOM 677 C C . GLY A 1 89 ? 12.227 -8.432 -5.027 1.00 63.12 89 GLY A C 1
ATOM 678 O O . GLY A 1 89 ? 12.021 -8.311 -6.239 1.00 63.12 89 GLY A O 1
ATOM 679 N N . ILE A 1 90 ? 13.403 -8.180 -4.456 1.00 68.38 90 ILE A N 1
ATOM 680 C CA . ILE A 1 90 ? 14.627 -7.816 -5.178 1.00 68.38 90 ILE A CA 1
ATOM 681 C C . ILE A 1 90 ? 14.970 -8.933 -6.177 1.00 68.38 90 ILE A C 1
ATOM 683 O O . ILE A 1 90 ? 14.915 -10.114 -5.840 1.00 68.38 90 ILE A O 1
ATOM 687 N N . LEU A 1 91 ? 15.299 -8.561 -7.415 1.00 69.94 91 LEU A N 1
ATOM 688 C CA . LEU A 1 91 ? 15.764 -9.503 -8.434 1.00 69.94 91 LEU A CA 1
ATOM 689 C C . LEU A 1 91 ? 17.172 -10.020 -8.081 1.00 69.94 91 LEU A C 1
ATOM 691 O O . LEU A 1 91 ? 18.014 -9.220 -7.673 1.00 69.94 91 LEU A O 1
ATOM 695 N N . PRO A 1 92 ? 17.472 -11.313 -8.304 1.00 66.31 92 PRO A N 1
ATOM 696 C CA . PRO A 1 92 ? 18.748 -11.925 -7.912 1.00 66.31 92 PRO A CA 1
ATOM 697 C C . PRO A 1 92 ? 19.975 -11.298 -8.593 1.00 66.31 92 PRO A C 1
ATOM 699 O O . PRO A 1 92 ? 21.078 -11.377 -8.066 1.00 66.31 92 PRO A O 1
ATOM 702 N N . ASN A 1 93 ? 19.783 -10.635 -9.736 1.00 65.88 93 ASN A N 1
ATOM 703 C CA . ASN A 1 93 ? 20.857 -10.022 -10.521 1.00 65.88 93 ASN A CA 1
ATOM 704 C C . ASN A 1 93 ? 21.160 -8.569 -10.115 1.00 65.88 93 ASN A C 1
ATOM 706 O O . ASN A 1 93 ? 21.973 -7.912 -10.766 1.00 65.88 93 ASN A O 1
ATOM 710 N N . ILE A 1 94 ? 20.490 -8.032 -9.089 1.00 63.53 94 ILE A N 1
ATOM 711 C CA . ILE A 1 94 ? 20.775 -6.681 -8.598 1.00 63.53 94 ILE A CA 1
ATOM 712 C C . ILE A 1 94 ? 22.056 -6.744 -7.753 1.00 63.53 94 ILE A C 1
ATOM 714 O O . ILE A 1 94 ? 22.092 -7.488 -6.771 1.00 63.53 94 ILE A O 1
ATOM 718 N N . PRO A 1 95 ? 23.114 -5.986 -8.108 1.00 59.12 95 PRO A N 1
ATOM 719 C CA . PRO A 1 95 ? 24.357 -5.996 -7.350 1.00 59.12 95 PRO A CA 1
ATOM 720 C C . PRO A 1 95 ? 24.101 -5.571 -5.899 1.00 59.12 95 PRO A C 1
ATOM 722 O O . PRO A 1 95 ? 23.440 -4.566 -5.647 1.00 59.12 95 PRO A O 1
ATOM 725 N N . LEU A 1 96 ? 24.675 -6.308 -4.941 1.00 58.94 96 LEU A N 1
ATOM 726 C CA . LEU A 1 96 ? 24.558 -6.045 -3.496 1.00 58.94 96 LEU A CA 1
ATOM 727 C C . LEU A 1 96 ? 25.270 -4.761 -3.036 1.00 58.94 96 LEU A C 1
ATOM 729 O O . LEU A 1 96 ? 25.278 -4.455 -1.844 1.00 58.94 96 LEU A O 1
ATOM 733 N N . ILE A 1 97 ? 25.853 -3.990 -3.961 1.00 51.97 97 ILE A N 1
ATOM 734 C CA . ILE A 1 97 ? 26.289 -2.621 -3.690 1.00 51.97 97 ILE A CA 1
ATOM 735 C C . ILE A 1 97 ? 25.022 -1.804 -3.459 1.00 51.97 97 ILE A C 1
ATOM 737 O O . ILE A 1 97 ? 24.430 -1.254 -4.380 1.00 51.97 97 ILE A O 1
ATOM 741 N N . MET A 1 98 ? 24.583 -1.778 -2.204 1.00 43.69 98 MET A N 1
ATOM 742 C CA . MET A 1 98 ? 23.522 -0.913 -1.724 1.00 43.69 98 MET A CA 1
ATOM 743 C C . MET A 1 98 ? 24.053 0.529 -1.799 1.00 43.69 98 MET A C 1
ATOM 745 O O . MET A 1 98 ? 24.976 0.869 -1.053 1.00 43.69 98 MET A O 1
ATOM 749 N N . PRO A 1 99 ? 23.540 1.399 -2.687 1.00 44.12 99 PRO A N 1
ATOM 750 C CA . PRO A 1 99 ? 23.978 2.787 -2.746 1.00 44.12 99 PRO A CA 1
ATOM 751 C C . PRO A 1 99 ? 23.392 3.554 -1.552 1.00 44.12 99 PRO A C 1
ATOM 753 O O . PRO A 1 99 ? 22.414 4.272 -1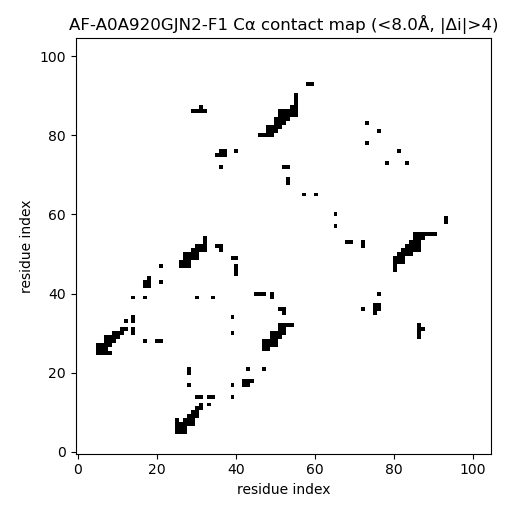.708 1.00 44.12 99 PRO A O 1
ATOM 756 N N . ARG A 1 100 ? 24.000 3.405 -0.365 1.00 43.66 100 ARG A N 1
ATOM 757 C CA . ARG A 1 100 ? 23.491 3.858 0.947 1.00 43.66 100 ARG A CA 1
ATOM 758 C C . ARG A 1 100 ? 22.116 3.247 1.305 1.00 43.66 100 ARG A C 1
ATOM 760 O O . ARG A 1 100 ? 21.308 2.967 0.421 1.00 43.66 100 ARG A O 1
ATOM 767 N N . PRO A 1 101 ? 21.817 3.003 2.595 1.00 43.03 101 PRO A N 1
ATOM 768 C CA . PRO A 1 101 ? 20.446 2.691 2.996 1.00 43.03 101 PRO A CA 1
ATOM 769 C C . PRO A 1 101 ? 19.524 3.784 2.450 1.00 43.03 101 PRO A C 1
ATOM 771 O O . PRO A 1 101 ? 19.923 4.953 2.443 1.00 43.03 101 PRO A O 1
ATOM 774 N N . LEU A 1 102 ? 18.329 3.408 1.970 1.00 44.88 102 LEU A N 1
ATOM 775 C CA . LEU A 1 102 ? 17.275 4.362 1.618 1.00 44.88 102 LEU A CA 1
ATOM 776 C C . LEU A 1 102 ? 17.116 5.292 2.826 1.00 44.88 102 LEU A C 1
ATOM 778 O O . LEU A 1 102 ? 16.569 4.903 3.855 1.00 44.88 102 LEU A O 1
ATOM 782 N N . SER A 1 103 ? 17.720 6.472 2.743 1.00 35.69 103 SER A N 1
ATOM 783 C CA . SER A 1 103 ? 17.784 7.416 3.847 1.00 35.69 103 SER A CA 1
ATOM 784 C C . SER A 1 103 ? 16.428 8.107 3.836 1.00 35.69 103 SER A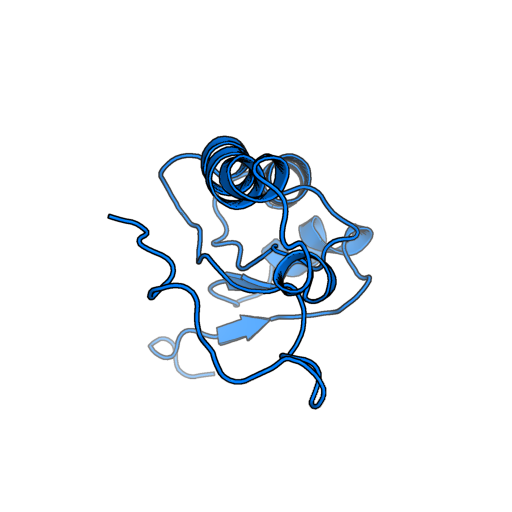 C 1
ATOM 786 O O . SER A 1 103 ? 16.222 9.048 3.078 1.00 35.69 103 SER A O 1
ATOM 788 N N . ILE A 1 104 ? 15.461 7.525 4.549 1.00 37.00 104 ILE A N 1
ATOM 789 C CA . ILE A 1 104 ? 14.092 8.046 4.706 1.00 37.00 104 ILE A CA 1
ATOM 790 C C . ILE A 1 104 ? 14.021 8.914 5.984 1.00 37.00 104 ILE A C 1
ATOM 792 O O . ILE A 1 104 ? 13.004 8.965 6.664 1.00 37.00 104 ILE A O 1
ATOM 796 N N . LEU A 1 105 ? 15.122 9.585 6.335 1.00 33.25 105 LEU A N 1
ATOM 797 C CA . LEU A 1 105 ? 15.201 10.571 7.414 1.00 33.25 105 LEU A CA 1
ATOM 798 C C . LEU A 1 105 ? 15.862 11.836 6.877 1.00 33.25 105 LEU A C 1
ATOM 800 O O . LEU A 1 105 ? 16.931 11.690 6.238 1.00 33.25 105 LEU A O 1
#

Nearest PDB structures (foldseek):
  1r3v-assembly1_A-2  TM=9.525E-01  e=1.161E-07  Homo sapiens
  3gw3-assembly1_A-2  TM=9.301E-01  e=1.929E-07  Homo sapiens
  1r3q-assembly1_A  TM=9.261E-01  e=2.190E-07  Homo sapiens
  3gvv-assembly1_A  TM=9.326E-01  e=2.822E-07  Homo sapiens
  1r3w-assembly1_A-2  TM=9.307E-01  e=2.822E-07  Homo sapiens

Solvent-accessible surface area (backbone atoms only — not compara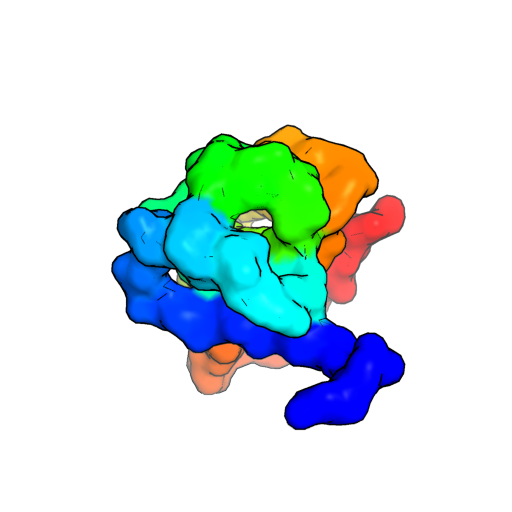ble to full-atom values): 6562 Å² total; per-residue (Å²): 131,66,95,85,63,83,41,71,51,69,56,83,86,44,67,89,45,36,44,65,59,57,73,44,97,54,60,27,39,41,44,31,71,92,50,53,52,48,54,52,38,59,48,34,71,64,77,53,24,39,30,32,60,42,55,65,76,59,78,73,53,96,46,90,76,52,73,54,54,65,55,51,48,44,65,42,54,53,95,58,58,66,42,89,40,55,41,55,80,79,60,91,86,59,72,86,76,67,86,61,76,86,75,89,120

pLDDT: mean 74.13, std 17.39, range [33.25, 93.56]

Mean predicted aligned error: 9.39 Å

Foldseek 3Di:
DPLPDAAEAEDPPVLVCLLVVLPDSHQAYEDEPVDALLSSCVSNVNRHQYEDDDELVLLPDPDPVSVCVQVVSDVSNDDDRYDYDHNDPHDPPRDPPPVDDPPPD

Radius of gyration: 14.53 Å; Cα contacts (8 Å, |Δi|>4): 129; chains: 1; bounding box: 39×27×32 Å

Sequence (105 aa):
MGDDIPVILFAKGCWYALHDMAQSKVKALGVDWTCTARNARYLTGGQMTCKGILTPQDSSVQLPKSKNKPTNMIEQFGTTNYIANLGHGILPNIPLIMPRPLSIL

Secondary structure (DSSP, 8-state):
--TTS--EEE-TT-GGGHHHHHTSS-SEEE--TTS-HHHHHHHTTTTSEEE--B-GGGGG--STTTTHHHHHHHHHH-SSSEE--BSSPPPTTS-S--SS-----